Protein AF-A0A851TX61-F1 (afdb_monomer_lite)

Secondary structure (DSSP, 8-state):
---GGG-S-EEEEE-PPTT------TTSHHHHHHHHHHHHTT--EEEEES--

pLDDT: mean 95.2, std 6.42, range [60.03, 98.75]

InterPro domains:
  IPR003193 ADP-ribosyl cyclase (CD38/157) [PF02267] (1-51)

Radius of gyration: 12.38 Å; chains: 1; bounding box: 29×23×31 Å

Structure (mmCIF, N/CA/C/O backbone):
data_AF-A0A851TX61-F1
#
_entry.id   AF-A0A851TX61-F1
#
loop_
_atom_site.group_PDB
_atom_site.id
_atom_site.type_symbol
_atom_site.label_atom_id
_atom_site.label_alt_id
_atom_site.label_comp_id
_atom_site.label_asym_id
_atom_site.label_entity_id
_atom_site.label_seq_id
_atom_site.pdbx_PDB_ins_code
_atom_site.Cartn_x
_atom_site.Cartn_y
_atom_site.Cartn_z
_atom_site.occupancy
_atom_site.B_iso_or_equiv
_atom_site.auth_seq_id
_atom_site.auth_comp_id
_atom_site.auth_asym_id
_atom_site.auth_atom_id
_atom_site.pdbx_PDB_model_num
ATOM 1 N N . ASN A 1 1 ? -11.316 13.179 1.996 1.00 80.75 1 ASN A N 1
ATOM 2 C CA . ASN A 1 1 ? -12.516 12.758 1.237 1.00 80.75 1 ASN A CA 1
ATOM 3 C C . ASN A 1 1 ? -12.771 11.255 1.218 1.00 80.75 1 ASN A C 1
ATOM 5 O O . ASN A 1 1 ? -13.921 10.888 1.031 1.00 80.75 1 ASN A O 1
ATOM 9 N N . LEU A 1 2 ? -11.797 10.380 1.495 1.00 94.69 2 LEU A N 1
ATOM 10 C CA . LEU A 1 2 ? -12.110 8.994 1.869 1.00 94.69 2 LEU A CA 1
ATOM 11 C C . LEU A 1 2 ? -12.666 8.974 3.303 1.00 94.69 2 LEU A C 1
AT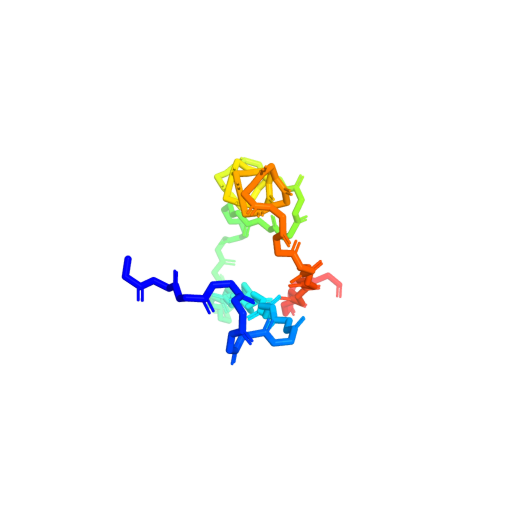OM 13 O O . LEU A 1 2 ? -12.061 9.554 4.205 1.00 94.69 2 LEU A O 1
ATOM 17 N N . GLN A 1 3 ? -13.853 8.394 3.492 1.00 96.75 3 GLN A N 1
ATOM 18 C CA . GLN A 1 3 ? -14.512 8.300 4.797 1.00 96.75 3 GLN A CA 1
ATOM 19 C C . GLN A 1 3 ? -14.229 6.922 5.395 1.00 96.75 3 GLN A C 1
ATOM 21 O O . GLN A 1 3 ? -14.837 5.938 4.982 1.00 96.75 3 GLN A O 1
ATOM 26 N N . LYS A 1 4 ? -13.331 6.853 6.385 1.00 95.44 4 LYS A N 1
ATOM 27 C CA . LYS A 1 4 ? -12.885 5.592 7.005 1.00 95.44 4 LYS A CA 1
ATOM 28 C C . LYS A 1 4 ? -14.023 4.712 7.526 1.00 95.44 4 LYS A C 1
ATOM 30 O O . LYS A 1 4 ? -13.928 3.498 7.461 1.00 95.44 4 LYS A O 1
ATOM 35 N N . SER 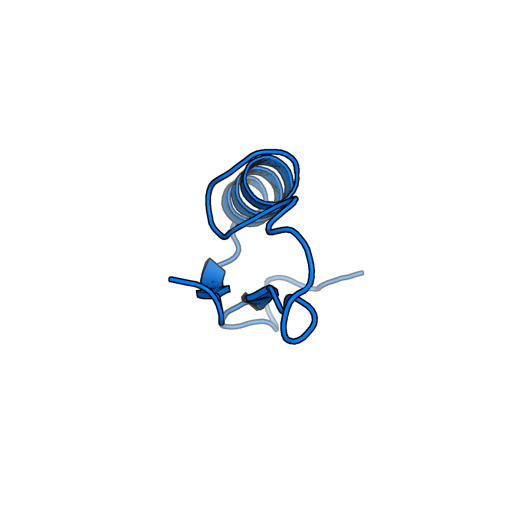A 1 5 ? -15.122 5.300 7.994 1.00 97.38 5 SER A N 1
ATOM 36 C CA . SER A 1 5 ? -16.295 4.549 8.462 1.00 97.38 5 SER A CA 1
ATOM 37 C C . SER A 1 5 ? -17.076 3.829 7.357 1.00 97.38 5 SER A C 1
ATOM 39 O O . SER A 1 5 ? -17.922 2.998 7.667 1.00 97.38 5 SER A O 1
ATOM 41 N N . LYS A 1 6 ? -16.823 4.151 6.084 1.00 98.06 6 LYS A N 1
ATOM 42 C CA . LYS A 1 6 ? -17.528 3.595 4.919 1.00 98.06 6 LYS A CA 1
ATOM 43 C C . LYS A 1 6 ? -16.633 2.742 4.022 1.00 98.06 6 LYS A C 1
ATOM 45 O O . LYS A 1 6 ? -17.089 2.286 2.980 1.00 98.06 6 LYS A O 1
ATOM 50 N N . ILE A 1 7 ? -15.367 2.566 4.391 1.00 97.94 7 ILE A N 1
ATOM 51 C CA . ILE A 1 7 ? -14.378 1.838 3.597 1.00 97.94 7 ILE 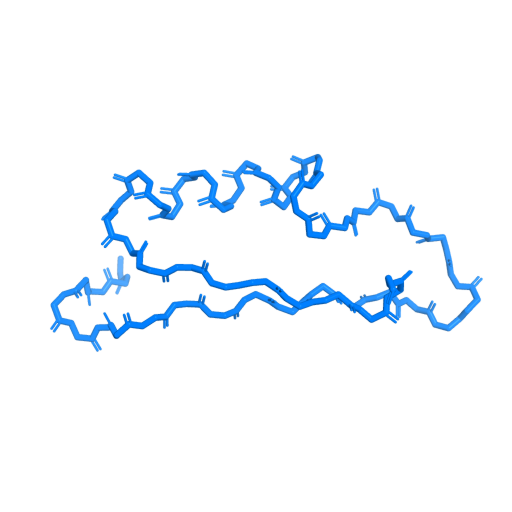A CA 1
ATOM 52 C C . ILE A 1 7 ? -13.892 0.664 4.431 1.00 97.94 7 ILE A C 1
ATOM 54 O O . ILE A 1 7 ? -13.346 0.860 5.514 1.00 97.94 7 ILE A O 1
ATOM 58 N N . LEU A 1 8 ? -14.100 -0.544 3.910 1.00 98.12 8 LEU A N 1
ATOM 59 C CA . LEU A 1 8 ? -13.636 -1.773 4.544 1.00 98.12 8 LEU A CA 1
ATOM 60 C C . LEU A 1 8 ? -12.124 -1.946 4.359 1.00 98.12 8 LEU A C 1
ATOM 62 O O . LEU A 1 8 ? -11.408 -2.160 5.328 1.00 98.12 8 LEU A O 1
ATOM 66 N N . GLN A 1 9 ? -11.652 -1.812 3.120 1.00 98.31 9 GLN A N 1
ATOM 67 C CA . GLN A 1 9 ? -10.263 -2.033 2.738 1.00 98.31 9 GLN A CA 1
ATOM 68 C C . GLN A 1 9 ? -9.925 -1.188 1.505 1.00 98.31 9 GLN A C 1
ATOM 70 O O . GLN A 1 9 ? -10.800 -0.886 0.691 1.00 98.31 9 GLN A O 1
ATOM 75 N N . ILE A 1 10 ? -8.656 -0.813 1.371 1.00 98.44 10 ILE A N 1
ATOM 76 C CA . ILE A 1 10 ? -8.084 -0.234 0.155 1.00 98.44 10 ILE A CA 1
ATOM 77 C C . ILE A 1 10 ? -7.152 -1.275 -0.465 1.00 98.44 10 ILE A C 1
ATOM 79 O O . ILE A 1 10 ? -6.237 -1.754 0.200 1.00 98.44 10 ILE A O 1
ATOM 83 N N . VAL A 1 11 ? -7.371 -1.612 -1.734 1.00 98.31 11 VAL A N 1
ATOM 84 C CA . VAL A 1 11 ? -6.508 -2.537 -2.479 1.00 98.31 11 VAL A CA 1
ATOM 85 C C . VAL A 1 11 ? -5.762 -1.748 -3.547 1.00 98.31 11 VAL A C 1
ATOM 87 O O . VAL A 1 11 ? -6.384 -1.098 -4.384 1.00 98.31 11 VAL A O 1
ATOM 90 N N . ILE A 1 12 ? -4.434 -1.775 -3.487 1.00 98.25 12 ILE A N 1
ATOM 91 C CA . ILE A 1 12 ? -3.541 -1.096 -4.430 1.00 98.25 12 ILE A CA 1
ATOM 92 C C . ILE A 1 12 ? -3.096 -2.109 -5.476 1.00 98.25 12 ILE A C 1
ATOM 94 O O . ILE A 1 12 ? -2.667 -3.203 -5.124 1.00 98.25 12 ILE A O 1
ATOM 98 N N . TRP A 1 13 ? -3.227 -1.757 -6.751 1.00 97.38 13 TRP A N 1
ATOM 99 C CA . TRP A 1 13 ? -2.719 -2.557 -7.861 1.00 97.38 13 TRP A CA 1
ATOM 100 C C . TRP A 1 13 ? -1.587 -1.769 -8.504 1.00 97.38 13 TRP A C 1
ATOM 102 O O . TRP A 1 13 ? -1.824 -0.683 -9.035 1.00 97.38 13 TRP A O 1
ATOM 112 N N . VAL A 1 14 ? -0.370 -2.291 -8.393 1.00 96.88 14 VAL A N 1
ATOM 113 C CA . VAL A 1 14 ? 0.796 -1.783 -9.115 1.00 96.88 14 VAL A CA 1
ATOM 114 C C . VAL A 1 14 ? 0.872 -2.560 -10.420 1.00 96.88 14 VAL A C 1
ATOM 116 O O . VAL A 1 14 ? 0.778 -3.787 -10.414 1.00 96.88 14 VAL A O 1
ATOM 119 N N . VAL A 1 15 ? 0.901 -1.831 -11.532 1.00 95.50 15 VAL A N 1
ATOM 120 C CA . VAL A 1 15 ? 0.843 -2.407 -12.873 1.00 95.50 15 VAL A CA 1
ATOM 121 C C . VAL A 1 15 ? 1.979 -1.821 -13.692 1.00 95.50 15 VAL A C 1
ATOM 123 O O . VAL A 1 15 ? 1.932 -0.642 -14.041 1.00 95.50 15 VAL A O 1
ATOM 126 N N . ASP A 1 16 ? 2.961 -2.657 -13.997 1.00 94.50 16 ASP A N 1
ATOM 127 C CA . ASP A 1 16 ? 4.033 -2.359 -14.939 1.00 94.50 16 ASP A CA 1
ATOM 128 C C . ASP A 1 16 ? 3.617 -2.645 -16.383 1.00 94.50 16 ASP A C 1
ATOM 130 O O . ASP A 1 16 ? 2.792 -3.527 -16.661 1.00 94.50 16 ASP A O 1
ATOM 134 N N . ASP A 1 17 ? 4.243 -1.925 -17.312 1.00 94.62 17 ASP A N 1
ATOM 135 C CA . ASP A 1 17 ? 4.144 -2.207 -18.739 1.00 94.62 17 ASP A CA 1
ATOM 136 C C . ASP A 1 17 ? 4.817 -3.544 -19.084 1.00 94.62 17 ASP A C 1
ATOM 138 O O . ASP A 1 17 ? 5.841 -3.929 -18.516 1.00 94.62 17 ASP A O 1
ATOM 142 N N . ILE A 1 18 ? 4.276 -4.242 -20.085 1.00 93.06 18 ILE A N 1
ATOM 143 C CA . ILE A 1 18 ? 4.908 -5.446 -20.639 1.00 93.06 18 ILE A CA 1
ATOM 144 C C . ILE A 1 18 ? 6.274 -5.054 -21.220 1.00 93.06 18 ILE A C 1
ATOM 146 O O . ILE A 1 18 ? 6.343 -4.172 -22.073 1.00 93.06 18 ILE A O 1
ATOM 150 N N . GLU A 1 19 ? 7.342 -5.711 -20.753 1.00 91.19 19 GLU A N 1
ATOM 151 C CA . GLU A 1 19 ? 8.749 -5.403 -21.085 1.00 91.19 19 GLU A CA 1
ATOM 152 C C . GLU A 1 19 ? 9.221 -3.993 -20.665 1.00 91.19 19 GLU A C 1
ATOM 154 O O . GLU A 1 19 ? 10.323 -3.568 -21.021 1.00 91.19 19 GLU A O 1
ATOM 159 N N . GLY A 1 20 ? 8.416 -3.274 -19.879 1.00 91.00 20 GLY A N 1
ATOM 160 C CA . GLY A 1 20 ? 8.803 -2.019 -19.248 1.00 91.00 20 GLY A CA 1
ATOM 161 C C . GLY A 1 20 ? 9.684 -2.237 -18.011 1.00 91.00 20 GLY A C 1
ATOM 162 O O . GLY A 1 20 ? 9.760 -3.344 -17.474 1.00 91.00 20 GLY A O 1
ATOM 163 N N . PRO A 1 21 ? 10.386 -1.192 -17.544 1.00 92.12 21 PRO A N 1
ATOM 164 C CA . PRO A 1 21 ? 11.130 -1.261 -16.293 1.00 92.12 21 PRO A CA 1
ATOM 165 C C . PRO A 1 21 ? 10.181 -1.309 -15.083 1.00 92.12 21 PRO A C 1
ATOM 167 O O . PRO A 1 21 ? 9.259 -0.503 -15.004 1.00 92.12 21 PRO A O 1
ATOM 170 N N . ASP A 1 22 ? 10.477 -2.175 -14.110 1.00 93.19 22 ASP A N 1
ATOM 171 C CA . ASP A 1 22 ? 9.903 -2.116 -12.754 1.00 93.19 22 ASP A CA 1
ATOM 172 C C . ASP A 1 22 ? 10.551 -0.945 -12.005 1.00 93.19 22 ASP A C 1
ATOM 174 O O . ASP A 1 22 ? 11.711 -1.003 -11.579 1.00 93.19 22 ASP A O 1
ATOM 178 N N . ILE A 1 23 ? 9.832 0.175 -11.951 1.00 93.75 23 ILE A N 1
ATOM 179 C CA . ILE A 1 23 ? 10.306 1.400 -11.295 1.00 93.75 23 ILE A CA 1
ATOM 180 C C . ILE A 1 23 ? 9.894 1.402 -9.820 1.00 93.75 23 ILE A C 1
ATOM 182 O O . ILE A 1 23 ? 10.683 1.799 -8.956 1.00 93.75 23 ILE A O 1
ATOM 186 N N . ASP A 1 24 ? 8.664 0.971 -9.544 1.00 95.38 24 ASP A N 1
ATOM 187 C CA . ASP A 1 24 ? 8.042 0.942 -8.228 1.00 95.38 24 ASP A CA 1
ATOM 188 C C . ASP A 1 24 ? 7.183 -0.314 -8.111 1.00 95.38 24 ASP A C 1
ATOM 190 O O . ASP A 1 24 ? 6.434 -0.648 -9.014 1.00 95.38 24 ASP A O 1
ATOM 194 N N . SER A 1 25 ? 7.221 -0.929 -6.933 1.00 96.00 25 SER A N 1
ATOM 195 C CA . SER A 1 25 ? 6.546 -2.188 -6.623 1.00 96.00 25 SER A CA 1
ATOM 196 C C . SER A 1 25 ? 5.876 -2.103 -5.250 1.00 96.00 25 SER A C 1
ATOM 198 O O . SER A 1 25 ? 6.242 -1.266 -4.411 1.00 96.00 25 SER A O 1
ATOM 200 N N . CYS A 1 26 ? 4.947 -3.014 -4.946 1.00 97.38 26 CYS A N 1
ATOM 201 C CA . CYS A 1 26 ? 4.337 -3.109 -3.613 1.00 97.38 26 CYS A CA 1
ATOM 202 C C . CYS A 1 26 ? 5.403 -3.128 -2.499 1.00 97.38 26 CYS A C 1
ATOM 204 O O . CYS A 1 26 ? 6.342 -3.934 -2.526 1.00 97.38 26 CYS A O 1
ATOM 206 N N . GLY A 1 27 ? 5.250 -2.266 -1.490 1.00 96.62 27 GLY A N 1
ATOM 207 C CA . GLY A 1 27 ? 6.170 -2.151 -0.357 1.00 96.62 27 GLY A CA 1
ATOM 208 C C . GLY A 1 27 ? 7.510 -1.453 -0.628 1.00 96.62 27 GLY A C 1
ATOM 209 O O . GLY A 1 27 ? 8.336 -1.395 0.289 1.00 96.62 27 GLY A O 1
ATOM 210 N N . ILE A 1 28 ? 7.739 -0.895 -1.821 1.00 95.81 28 ILE A N 1
ATOM 211 C CA . ILE A 1 28 ? 8.992 -0.217 -2.200 1.00 95.81 28 ILE A CA 1
ATOM 212 C C . ILE A 1 28 ? 8.710 1.253 -2.570 1.00 95.81 28 ILE A C 1
ATOM 214 O O . ILE A 1 28 ? 7.572 1.627 -2.847 1.00 95.81 28 ILE A O 1
ATOM 218 N N . HIS A 1 29 ? 9.731 2.111 -2.447 1.00 96.06 29 HIS A N 1
ATOM 219 C CA . HIS A 1 29 ? 9.727 3.520 -2.871 1.00 96.06 29 HIS A CA 1
ATOM 220 C C . HIS A 1 29 ? 8.442 4.304 -2.515 1.00 96.06 29 HIS A C 1
ATOM 222 O O . HIS A 1 29 ? 8.140 4.516 -1.330 1.00 96.06 29 HIS A O 1
ATOM 228 N N . THR A 1 30 ? 7.698 4.787 -3.516 1.00 97.88 30 THR A N 1
ATOM 229 C CA . THR A 1 30 ? 6.537 5.652 -3.298 1.00 97.88 30 THR A CA 1
ATOM 230 C C . THR A 1 30 ? 5.308 4.847 -2.893 1.00 97.88 30 THR A C 1
ATOM 232 O O . THR A 1 30 ? 4.542 5.305 -2.040 1.00 97.88 30 THR A O 1
ATOM 235 N N . VAL A 1 31 ? 5.186 3.602 -3.365 1.00 98.00 31 VAL A N 1
ATOM 236 C CA . VAL A 1 31 ? 4.122 2.676 -2.948 1.00 98.00 31 VAL A CA 1
ATOM 237 C C . VAL A 1 31 ? 4.220 2.376 -1.451 1.00 98.00 31 VAL A C 1
ATOM 239 O O . VAL A 1 31 ? 3.220 2.464 -0.738 1.00 98.00 31 VAL A O 1
ATOM 242 N N . LYS A 1 32 ? 5.431 2.171 -0.912 1.00 98.25 32 LYS A N 1
ATOM 243 C CA . LYS A 1 32 ? 5.649 2.029 0.542 1.00 98.25 32 LYS A CA 1
ATOM 244 C C . LYS A 1 32 ? 5.170 3.249 1.325 1.00 98.25 32 LYS A C 1
ATOM 246 O O . LYS A 1 32 ? 4.588 3.117 2.407 1.00 98.25 32 LYS A O 1
ATOM 251 N N . THR A 1 33 ? 5.437 4.441 0.797 1.00 98.62 33 THR A N 1
ATOM 252 C CA . THR A 1 33 ? 5.033 5.704 1.427 1.00 98.62 33 THR A CA 1
ATOM 253 C C . THR A 1 33 ? 3.510 5.834 1.441 1.00 98.62 33 THR A C 1
ATOM 255 O O . THR A 1 33 ? 2.932 6.175 2.477 1.00 98.62 33 THR A O 1
ATOM 258 N N . LEU A 1 34 ? 2.851 5.489 0.331 1.00 98.50 34 LEU A N 1
ATOM 259 C CA . LEU A 1 34 ? 1.395 5.464 0.217 1.00 98.50 34 LEU A CA 1
ATOM 260 C C . LEU A 1 34 ? 0.765 4.455 1.183 1.00 98.50 34 LEU A C 1
ATOM 262 O O . LEU A 1 34 ? -0.111 4.824 1.968 1.00 98.50 34 LEU A O 1
ATOM 266 N N . GLU A 1 35 ? 1.240 3.208 1.176 1.00 98.56 35 GLU A N 1
ATOM 267 C CA . GLU A 1 35 ? 0.778 2.163 2.091 1.00 98.56 35 GLU A CA 1
ATOM 268 C C . GLU A 1 35 ? 0.912 2.598 3.550 1.00 98.56 35 GLU A C 1
ATOM 270 O O . GLU A 1 35 ? -0.037 2.480 4.325 1.00 98.56 35 GLU A O 1
ATOM 275 N N . THR A 1 36 ? 2.075 3.142 3.921 1.00 98.75 36 THR A N 1
ATOM 276 C CA . THR A 1 36 ? 2.336 3.628 5.281 1.00 98.75 36 THR A CA 1
ATOM 277 C C . THR A 1 36 ? 1.347 4.724 5.646 1.00 98.75 36 THR A C 1
ATOM 279 O O . THR A 1 36 ? 0.724 4.660 6.703 1.00 98.75 36 THR A O 1
ATOM 282 N N . ARG A 1 37 ? 1.131 5.701 4.758 1.00 98.62 37 ARG A N 1
ATOM 283 C 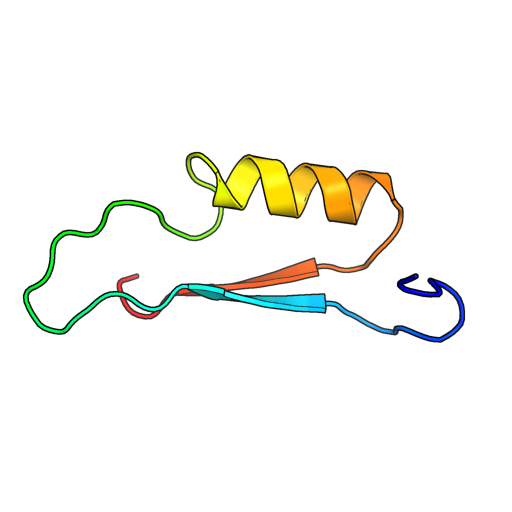CA . ARG A 1 37 ? 0.206 6.806 5.016 1.00 98.62 37 ARG A CA 1
ATOM 284 C C . ARG A 1 37 ? -1.230 6.320 5.208 1.00 98.62 37 ARG A C 1
ATOM 286 O O . ARG A 1 37 ? -1.895 6.781 6.133 1.00 98.62 37 ARG A O 1
ATOM 293 N N . LEU A 1 38 ? -1.706 5.404 4.366 1.00 98.50 38 LEU A N 1
ATOM 294 C CA . LEU A 1 38 ? -3.056 4.843 4.464 1.00 98.50 38 LEU A CA 1
ATOM 295 C C . LEU A 1 38 ? -3.232 4.008 5.742 1.00 98.50 38 LEU A C 1
ATOM 297 O O . LEU A 1 38 ? -4.218 4.198 6.457 1.00 98.50 38 LEU A O 1
ATOM 301 N N . LYS A 1 39 ? -2.242 3.176 6.088 1.00 98.19 39 LYS A N 1
ATOM 302 C CA . LYS A 1 39 ? -2.216 2.410 7.344 1.00 98.19 39 LYS A CA 1
ATOM 303 C C . LYS A 1 39 ? -2.218 3.340 8.565 1.00 98.19 39 LYS A C 1
ATOM 305 O O . LYS A 1 39 ? -3.005 3.140 9.485 1.00 98.19 39 LYS A O 1
ATOM 310 N N . THR A 1 40 ? -1.428 4.420 8.557 1.00 98.44 40 THR A N 1
ATOM 311 C CA . THR A 1 40 ? -1.432 5.445 9.623 1.00 98.44 40 THR A CA 1
ATOM 312 C C . THR A 1 40 ? -2.782 6.155 9.757 1.00 98.44 40 THR A C 1
ATOM 314 O O . THR A 1 40 ? -3.181 6.508 10.862 1.00 98.44 40 THR A O 1
ATOM 317 N N . LEU A 1 41 ? -3.513 6.349 8.656 1.00 97.94 41 LEU A N 1
ATOM 318 C CA . LEU A 1 41 ? -4.873 6.904 8.677 1.00 97.94 41 LEU A CA 1
ATOM 319 C C . LEU A 1 41 ? -5.938 5.890 9.146 1.00 97.94 41 LEU A C 1
ATOM 321 O O . LEU A 1 41 ? -7.110 6.248 9.266 1.00 97.94 41 LEU A O 1
ATOM 325 N N . GLY A 1 42 ? -5.542 4.647 9.439 1.00 97.88 42 GLY A N 1
ATOM 326 C CA . GLY A 1 42 ? -6.402 3.607 9.998 1.00 97.88 42 GLY A CA 1
ATOM 327 C C . GLY A 1 42 ? -7.193 2.814 8.961 1.00 97.88 42 GLY A C 1
ATOM 328 O O . GLY A 1 42 ? -8.210 2.218 9.321 1.00 97.88 42 GLY A O 1
ATOM 329 N N . TYR A 1 43 ? -6.770 2.831 7.696 1.00 98.62 43 TYR A N 1
ATOM 330 C CA . TYR A 1 43 ? -7.317 1.949 6.668 1.00 98.62 43 TYR A CA 1
ATOM 331 C C . TYR A 1 43 ? -6.642 0.579 6.722 1.00 98.62 43 TYR A C 1
ATOM 333 O O . TYR A 1 43 ? -5.434 0.492 6.949 1.00 98.62 43 TYR A O 1
ATOM 341 N N . ASP A 1 44 ? -7.415 -0.473 6.458 1.00 98.50 44 ASP A N 1
ATOM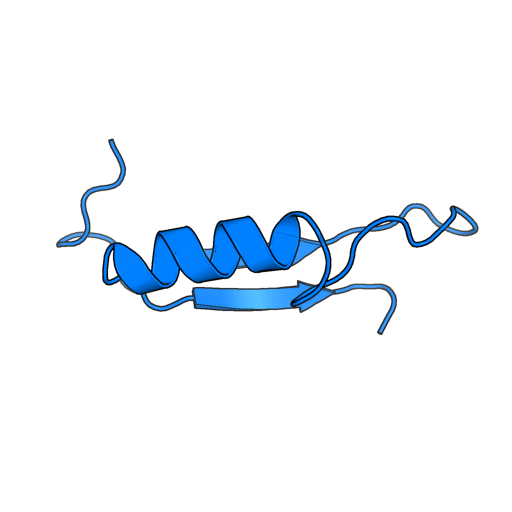 342 C CA . ASP A 1 44 ? -6.852 -1.755 6.046 1.00 98.50 44 ASP A CA 1
ATOM 343 C C . ASP A 1 44 ? -6.377 -1.647 4.589 1.00 98.50 44 ASP A C 1
ATOM 345 O O . ASP A 1 44 ? -7.075 -1.067 3.750 1.00 98.50 44 ASP A O 1
ATOM 349 N N . VAL A 1 45 ? -5.172 -2.142 4.302 1.00 98.50 45 VAL A N 1
ATOM 350 C CA . VAL A 1 45 ? -4.498 -1.938 3.013 1.00 98.50 45 VAL A CA 1
ATOM 351 C C . VAL A 1 45 ? -3.872 -3.237 2.530 1.00 98.50 45 VAL A C 1
ATOM 353 O O . VAL A 1 45 ? -2.971 -3.773 3.177 1.00 98.50 45 VAL A O 1
ATOM 356 N N . ALA A 1 46 ? -4.294 -3.668 1.345 1.00 98.25 46 ALA A N 1
ATOM 357 C CA . ALA A 1 46 ? -3.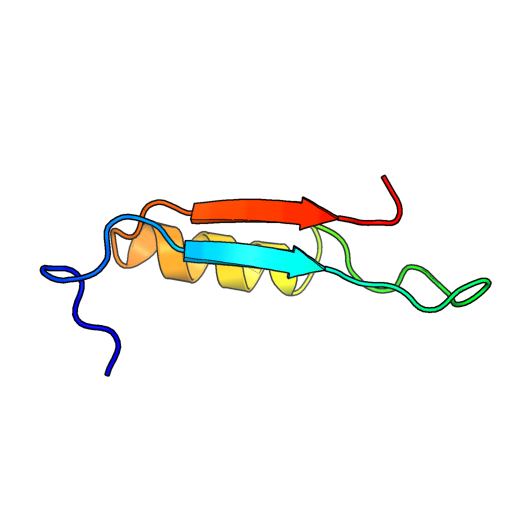669 -4.737 0.579 1.00 98.25 46 ALA A CA 1
ATOM 358 C C . ALA A 1 46 ? -3.000 -4.161 -0.677 1.00 98.25 46 ALA A C 1
ATOM 360 O O . ALA A 1 46 ? -3.411 -3.117 -1.186 1.00 98.25 46 ALA A O 1
ATOM 361 N N . CYS A 1 47 ? -1.973 -4.842 -1.178 1.00 98.06 47 CYS A N 1
ATOM 362 C CA . CYS A 1 47 ? -1.281 -4.465 -2.405 1.00 98.06 47 CYS A CA 1
ATOM 363 C C . CYS A 1 47 ? -1.027 -5.713 -3.253 1.00 98.06 47 CYS A C 1
ATOM 365 O O . CYS A 1 47 ? -0.633 -6.753 -2.721 1.00 98.06 47 CYS A O 1
ATOM 367 N N . THR A 1 48 ? -1.276 -5.602 -4.552 1.00 96.81 48 THR A N 1
ATOM 368 C CA . THR A 1 48 ? -0.996 -6.624 -5.560 1.00 96.81 48 THR A CA 1
ATOM 369 C C . THR A 1 48 ? -0.167 -5.995 -6.666 1.00 96.81 48 THR A C 1
ATOM 371 O O . THR A 1 48 ? -0.394 -4.848 -7.043 1.00 96.81 48 THR A O 1
ATOM 374 N N . ASP A 1 49 ? 0.799 -6.757 -7.148 1.00 93.69 49 ASP A N 1
ATOM 375 C CA . ASP A 1 49 ? 1.820 -6.334 -8.091 1.00 93.69 49 ASP A CA 1
ATOM 376 C C . ASP A 1 49 ? 1.847 -7.343 -9.239 1.00 93.69 49 ASP A C 1
ATOM 378 O O . ASP A 1 49 ? 1.759 -8.546 -8.977 1.00 93.69 49 ASP A O 1
ATOM 382 N N . ASN A 1 50 ? 1.892 -6.881 -10.486 1.00 90.25 50 ASN A N 1
ATOM 383 C CA . ASN A 1 50 ? 1.900 -7.767 -11.650 1.00 90.25 50 ASN A CA 1
ATOM 384 C C . ASN A 1 50 ? 3.295 -8.294 -12.005 1.00 90.25 50 ASN A C 1
ATOM 386 O O . ASN A 1 50 ? 3.382 -9.189 -12.845 1.00 90.25 50 ASN A O 1
ATOM 390 N N . ASN A 1 51 ? 4.352 -7.762 -11.391 1.00 76.56 51 ASN A N 1
ATOM 391 C CA . ASN A 1 51 ? 5.736 -8.072 -11.745 1.00 76.56 51 ASN A CA 1
ATOM 392 C C . ASN A 1 51 ? 6.490 -8.837 -10.640 1.00 76.56 51 ASN A C 1
ATOM 394 O O . ASN A 1 51 ? 7.711 -8.987 -10.692 1.00 76.56 51 ASN A O 1
ATOM 398 N N . LYS A 1 52 ? 5.755 -9.350 -9.640 1.00 60.03 52 LYS A N 1
ATOM 399 C CA . LYS A 1 52 ? 6.273 -10.174 -8.535 1.00 60.03 52 LYS A CA 1
ATOM 400 C C . LYS A 1 52 ? 5.928 -11.651 -8.640 1.00 60.03 52 LYS A C 1
ATOM 402 O O . LYS A 1 52 ? 4.769 -11.974 -8.976 1.00 60.03 52 LYS A O 1
#

Foldseek 3Di:
DDDQVPAQAAEAEAEDDDVGDCPDACCDDVNVVVQVVCVVVVHHYHYDYPVD

Sequence (52 aa):
NLQKSKILQIVIWVVDDIEGPDIDSCGIHTVKTLETRLKTLGYDVACTDNNK

Organism: NCBI:txid1463973